Protein AF-A0A7J3QFG6-F1 (afdb_monomer_lite)

pLDDT: mean 90.31, std 6.66, range [58.88, 98.25]

Structure (mmCIF, N/CA/C/O backbone):
data_AF-A0A7J3QFG6-F1
#
_entry.id   AF-A0A7J3QFG6-F1
#
loop_
_atom_site.group_PDB
_atom_site.id
_atom_site.type_symbol
_atom_site.label_atom_id
_atom_site.label_alt_id
_atom_site.label_comp_id
_atom_site.label_asym_id
_atom_site.label_entity_id
_atom_site.label_seq_id
_atom_site.pdbx_PDB_ins_code
_atom_site.Cartn_x
_atom_site.Cartn_y
_atom_site.Cartn_z
_atom_site.occupancy
_atom_site.B_iso_or_equiv
_atom_site.auth_seq_id
_atom_site.auth_comp_id
_atom_site.auth_asym_id
_atom_site.auth_atom_id
_atom_site.pdbx_PDB_model_num
ATOM 1 N N . GLN A 1 1 ? -46.007 13.251 66.841 1.00 65.56 1 GLN A N 1
ATOM 2 C CA . GLN A 1 1 ? -45.877 11.974 66.099 1.00 65.56 1 GLN A CA 1
ATOM 3 C C . GLN A 1 1 ? -46.029 12.148 64.580 1.00 65.56 1 GLN A C 1
ATOM 5 O O . GLN A 1 1 ? -45.289 11.528 63.825 1.00 65.56 1 GLN A O 1
ATOM 10 N N . GLU A 1 2 ? -46.907 13.032 64.096 1.00 74.12 2 GLU A N 1
ATOM 11 C CA . GLU A 1 2 ? -47.113 13.236 62.649 1.00 74.12 2 GLU A CA 1
ATOM 12 C C . GLU A 1 2 ? -45.955 13.979 61.939 1.00 74.12 2 GLU A C 1
ATOM 14 O O . GLU A 1 2 ? -45.504 13.580 60.863 1.00 74.12 2 GLU A O 1
ATOM 19 N N . LEU A 1 3 ? -45.400 15.020 62.571 1.00 73.75 3 LEU A N 1
ATOM 20 C CA . LEU A 1 3 ? -44.244 15.786 62.070 1.00 73.75 3 LEU A CA 1
ATOM 21 C C . LEU A 1 3 ? -42.987 14.919 61.887 1.00 73.75 3 LEU A C 1
ATOM 23 O O . LEU A 1 3 ? -42.277 15.040 60.887 1.00 73.75 3 LEU A O 1
ATOM 27 N N . THR A 1 4 ? -42.742 13.998 62.819 1.00 79.88 4 THR A N 1
ATOM 28 C CA . THR A 1 4 ? -41.626 13.044 62.765 1.00 79.88 4 THR A CA 1
ATOM 29 C C . THR A 1 4 ? -41.777 12.048 61.617 1.00 79.88 4 THR A C 1
ATOM 31 O O . THR A 1 4 ? -40.796 11.739 60.941 1.00 79.88 4 THR A O 1
ATOM 34 N N . GLU A 1 5 ? -43.000 11.599 61.325 1.00 79.25 5 GLU A N 1
ATOM 35 C CA . GLU A 1 5 ? -43.274 10.721 60.183 1.00 79.25 5 GLU A CA 1
ATOM 36 C C . GLU A 1 5 ? -43.155 11.451 58.837 1.00 79.25 5 GLU A C 1
ATOM 38 O O . GLU A 1 5 ? -42.589 10.914 57.879 1.00 79.25 5 GLU A O 1
ATOM 43 N N . ARG A 1 6 ? -43.572 12.723 58.763 1.00 79.75 6 ARG A N 1
ATOM 44 C CA . ARG A 1 6 ? -43.341 13.575 57.580 1.00 79.75 6 ARG A CA 1
ATOM 45 C C . ARG A 1 6 ? 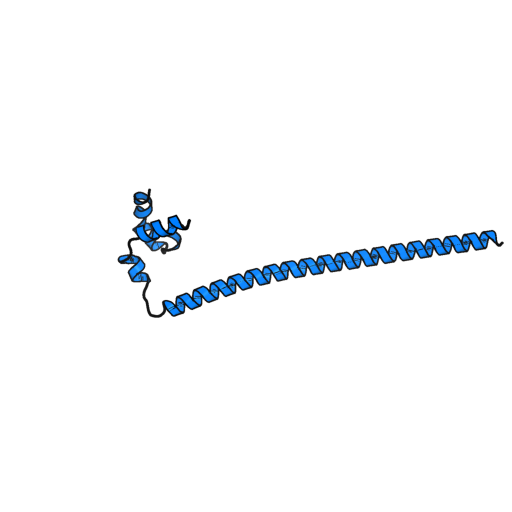-41.848 13.795 57.310 1.00 79.75 6 ARG A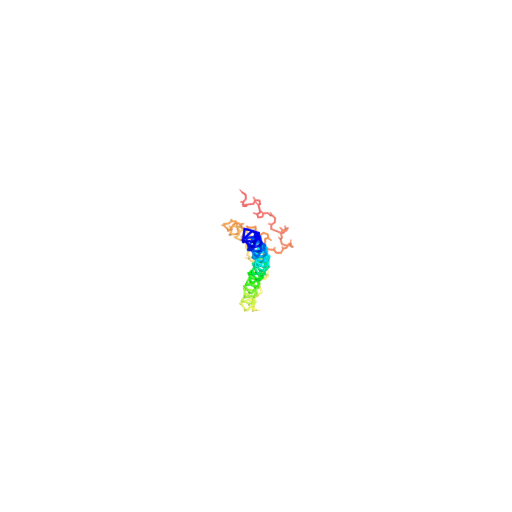 C 1
ATOM 47 O O . ARG A 1 6 ? -41.408 13.668 56.163 1.00 79.75 6 ARG A O 1
ATOM 54 N N . LEU A 1 7 ? -41.055 14.055 58.351 1.00 82.19 7 LEU A N 1
ATOM 55 C CA . LEU A 1 7 ? -39.594 14.186 58.261 1.00 82.19 7 LEU A CA 1
ATOM 56 C C . LEU A 1 7 ? -38.922 12.884 57.798 1.00 82.19 7 LEU A C 1
ATOM 58 O O . LEU A 1 7 ? -38.095 12.918 56.881 1.00 82.19 7 LEU A O 1
ATOM 62 N N . LYS A 1 8 ? -39.322 11.729 58.348 1.00 82.81 8 LYS A N 1
ATOM 63 C CA . LYS A 1 8 ? -38.842 10.406 57.905 1.00 82.81 8 LYS A CA 1
ATOM 64 C C . LYS A 1 8 ? -39.182 10.131 56.435 1.00 82.81 8 LYS A C 1
ATOM 66 O O . LYS A 1 8 ? -38.296 9.739 55.671 1.00 82.81 8 LYS A O 1
ATOM 71 N N . LYS A 1 9 ? -40.422 10.396 55.995 1.00 79.56 9 LYS A N 1
ATOM 72 C CA . LYS A 1 9 ? -40.839 10.263 54.581 1.00 79.56 9 LYS A CA 1
ATOM 73 C C . LYS A 1 9 ? -40.022 11.160 53.648 1.00 79.56 9 LYS A C 1
ATOM 75 O O . LYS A 1 9 ? -39.571 10.701 52.596 1.00 79.56 9 LYS A O 1
ATOM 80 N N . SER A 1 10 ? -39.799 12.419 54.027 1.00 81.25 10 SER A N 1
ATOM 81 C CA . SER A 1 10 ? -39.001 13.374 53.245 1.00 81.25 10 SER A CA 1
ATOM 82 C C . SER A 1 10 ? -37.544 12.920 53.096 1.00 81.25 10 SER A C 1
ATOM 84 O O . SER A 1 10 ? -37.000 12.902 51.986 1.00 81.25 10 SER A O 1
ATOM 86 N N . ARG A 1 11 ? -36.931 12.446 54.190 1.00 84.00 11 ARG A N 1
ATOM 87 C CA . ARG A 1 11 ? -35.568 11.895 54.197 1.00 84.00 11 ARG A CA 1
ATOM 88 C C . ARG A 1 11 ? -35.446 10.669 53.285 1.00 84.00 11 ARG A C 1
ATOM 90 O O . ARG A 1 11 ? -34.566 10.643 52.425 1.00 84.00 11 ARG A O 1
ATOM 97 N N . ARG A 1 12 ? -36.397 9.732 53.370 1.00 83.94 12 ARG A N 1
ATOM 98 C CA . ARG A 1 12 ? -36.464 8.535 52.511 1.00 83.94 12 ARG A CA 1
ATOM 99 C C . ARG A 1 12 ? -36.612 8.895 51.027 1.00 83.94 12 ARG A C 1
ATOM 101 O O . ARG A 1 12 ? -35.897 8.362 50.182 1.00 83.94 12 ARG A O 1
ATOM 108 N N . LYS A 1 13 ? -37.469 9.869 50.694 1.00 87.31 13 LYS A N 1
ATOM 109 C CA . LYS A 1 13 ? -37.630 10.386 49.319 1.00 87.31 13 LYS A CA 1
ATOM 110 C C . LYS A 1 13 ? -36.333 11.009 48.787 1.00 87.31 13 LYS A C 1
ATOM 112 O O . LYS A 1 13 ? -36.004 10.846 47.611 1.00 87.31 13 LYS A O 1
ATOM 117 N N . ARG A 1 14 ? -35.576 11.704 49.641 1.00 85.75 14 ARG A N 1
ATOM 118 C CA . ARG A 1 14 ? -34.279 12.309 49.293 1.00 85.75 14 ARG A CA 1
ATOM 119 C C . ARG A 1 14 ? -33.209 11.251 49.023 1.00 85.75 14 ARG A C 1
ATOM 121 O O . ARG A 1 14 ? -32.455 11.395 48.065 1.00 85.75 14 ARG A O 1
ATOM 128 N N . GLU A 1 15 ? -33.168 10.186 49.817 1.00 88.88 15 GLU A N 1
ATOM 129 C CA . GLU A 1 15 ? -32.261 9.049 49.612 1.00 88.88 15 GLU A CA 1
ATOM 130 C C . GLU A 1 15 ? -32.567 8.294 48.317 1.00 88.88 15 GLU A C 1
ATOM 132 O O . GLU A 1 15 ? -31.652 8.036 47.536 1.00 88.88 15 GLU A O 1
ATOM 137 N N . ILE A 1 16 ? -33.846 8.032 48.030 1.00 88.94 16 ILE A N 1
ATOM 138 C CA . ILE A 1 16 ? -34.279 7.416 46.766 1.00 88.94 16 ILE A CA 1
ATOM 139 C C . ILE A 1 16 ? -33.843 8.274 45.570 1.00 88.94 16 ILE A C 1
ATOM 141 O O . ILE A 1 16 ? -33.245 7.761 44.627 1.00 88.94 16 ILE A O 1
ATOM 145 N N . ARG A 1 17 ? -34.047 9.600 45.627 1.00 88.44 17 ARG A N 1
ATOM 146 C CA . ARG A 1 17 ? -33.579 10.531 44.581 1.00 88.44 17 ARG A CA 1
ATOM 147 C C . ARG A 1 17 ? -32.058 10.515 44.413 1.00 88.44 17 ARG A C 1
ATOM 149 O O . ARG A 1 17 ? -31.579 10.545 43.283 1.00 88.44 17 ARG A O 1
ATOM 156 N N . LYS A 1 18 ? -31.295 10.465 45.512 1.00 91.19 18 LYS A N 1
ATOM 157 C CA . LYS A 1 18 ? -29.826 10.362 45.466 1.00 91.19 18 LYS A CA 1
ATOM 158 C C . LYS A 1 18 ? -29.377 9.057 44.803 1.00 91.19 18 LYS A C 1
ATOM 160 O O . LYS A 1 18 ? -28.493 9.104 43.951 1.00 91.19 18 LYS A O 1
ATOM 165 N N . ARG A 1 19 ? -30.011 7.926 45.135 1.00 90.50 19 ARG A N 1
ATOM 166 C CA . ARG A 1 19 ? -29.729 6.615 44.521 1.00 90.50 19 ARG A CA 1
ATOM 167 C C . ARG A 1 19 ? -30.035 6.613 43.023 1.00 90.50 19 ARG A C 1
ATOM 169 O O . ARG A 1 19 ? -29.144 6.307 42.243 1.00 90.50 19 ARG A O 1
ATOM 176 N N . LEU A 1 20 ? -31.220 7.080 42.623 1.00 89.81 20 LEU A N 1
ATOM 177 C CA . LEU A 1 20 ? -31.603 7.240 41.212 1.00 89.81 20 LEU A CA 1
ATOM 178 C C . LEU A 1 20 ? -30.631 8.139 40.438 1.00 89.81 20 LEU A C 1
ATOM 180 O O . LEU A 1 20 ? -30.288 7.846 39.295 1.00 89.81 20 LEU A O 1
ATOM 184 N N . LYS A 1 21 ? -30.160 9.236 41.048 1.00 91.00 21 LYS A N 1
ATOM 185 C CA . LYS A 1 21 ? -29.160 10.118 40.429 1.00 91.00 21 LYS A CA 1
ATOM 186 C C . LYS A 1 21 ? -27.823 9.397 40.234 1.00 91.00 21 LYS A C 1
ATOM 188 O O . LYS A 1 21 ? -27.239 9.505 39.161 1.00 91.00 21 LYS A O 1
ATOM 193 N N . ALA A 1 22 ? -27.355 8.662 41.242 1.00 90.06 22 ALA A N 1
ATOM 194 C CA . ALA A 1 22 ? -26.117 7.889 41.154 1.00 90.06 22 ALA A CA 1
ATOM 195 C C . ALA A 1 22 ? -26.210 6.769 40.103 1.00 90.06 22 ALA A C 1
ATOM 197 O O . ALA A 1 22 ? -25.273 6.558 39.342 1.00 90.06 22 ALA A O 1
ATOM 198 N N . GLU A 1 23 ? -27.351 6.090 40.016 1.00 90.56 23 GLU A N 1
ATOM 199 C CA . GLU A 1 23 ? -27.606 5.044 39.025 1.00 90.56 23 GLU A CA 1
ATOM 200 C C . GLU A 1 23 ? -27.653 5.603 37.596 1.00 90.56 23 GLU A C 1
ATOM 202 O O . GLU A 1 23 ? -26.988 5.077 36.705 1.00 90.56 23 GLU A O 1
ATOM 207 N N . ARG A 1 24 ? -28.327 6.744 37.389 1.00 89.88 24 ARG A N 1
ATOM 208 C CA . ARG A 1 24 ? -28.307 7.468 36.106 1.00 89.88 24 ARG A CA 1
ATOM 209 C C . ARG A 1 24 ? -26.900 7.907 35.699 1.00 89.88 24 ARG A C 1
ATOM 211 O O . ARG A 1 24 ? -26.558 7.789 34.527 1.00 89.88 24 ARG A O 1
ATOM 218 N N . MET A 1 25 ? -26.087 8.388 36.645 1.00 90.69 25 MET A N 1
ATOM 219 C CA . MET A 1 25 ? -24.68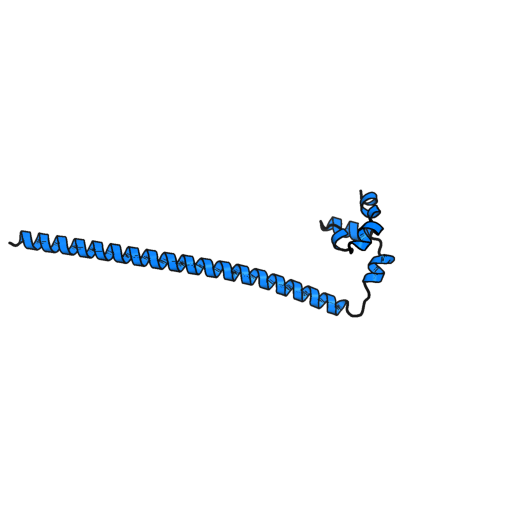7 8.750 36.384 1.00 90.69 25 MET A CA 1
ATOM 220 C C . MET A 1 25 ? -23.878 7.535 35.924 1.00 90.69 25 MET A C 1
ATOM 222 O O . MET A 1 25 ? -23.248 7.591 34.872 1.00 90.69 25 MET A O 1
ATOM 226 N N . LYS A 1 26 ? -23.975 6.408 36.642 1.00 91.75 26 LYS A N 1
ATOM 227 C CA . LYS A 1 26 ? -23.302 5.153 36.269 1.00 91.75 26 LYS A CA 1
ATOM 228 C C . LYS A 1 26 ? -23.719 4.665 34.882 1.00 91.75 26 LYS A C 1
ATOM 230 O O . LYS A 1 26 ? -22.870 4.271 34.086 1.00 91.75 26 LYS A O 1
ATOM 235 N N . LEU A 1 27 ? -25.015 4.724 34.570 1.00 91.69 27 LEU A N 1
ATOM 236 C CA . LEU A 1 27 ? -25.531 4.339 33.257 1.00 91.69 27 LEU A CA 1
ATOM 237 C C . LEU A 1 27 ? -25.016 5.276 32.152 1.00 91.69 27 LEU A C 1
ATOM 239 O O . LEU A 1 27 ? -24.625 4.815 31.080 1.00 91.69 27 LEU A O 1
ATOM 243 N N . GLY A 1 28 ? -24.959 6.584 32.423 1.00 92.31 28 GLY A N 1
ATOM 244 C CA . GLY A 1 28 ? -24.395 7.583 31.515 1.00 92.31 28 GLY A CA 1
ATOM 245 C C . GLY A 1 28 ? -22.906 7.364 31.236 1.00 92.31 28 GLY A C 1
ATOM 246 O O . GLY A 1 28 ? -22.484 7.422 30.080 1.00 92.31 28 GLY A O 1
ATOM 247 N N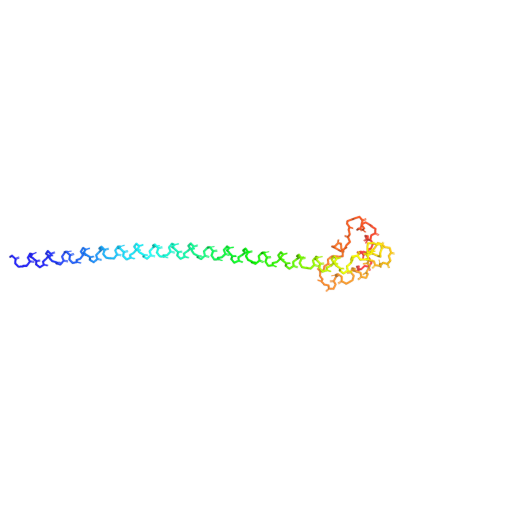 . GLU A 1 29 ? -22.123 7.048 32.268 1.00 92.19 29 GLU A N 1
ATOM 248 C CA . GLU A 1 29 ? -20.701 6.708 32.153 1.00 92.19 29 GLU A CA 1
ATOM 249 C C . GLU A 1 29 ? -20.479 5.412 31.367 1.00 92.19 29 GLU A C 1
ATOM 251 O O . GLU A 1 29 ? -19.628 5.368 30.477 1.00 92.19 29 GLU A O 1
ATOM 256 N N . ALA A 1 30 ? -21.267 4.368 31.638 1.00 92.56 30 ALA A N 1
ATOM 257 C CA . ALA A 1 30 ? -21.208 3.113 30.893 1.00 92.56 30 ALA A CA 1
ATOM 258 C C . ALA A 1 30 ? -21.546 3.325 29.408 1.00 92.56 30 ALA A C 1
ATOM 260 O O . ALA A 1 30 ? -20.811 2.875 28.526 1.00 92.56 30 ALA A O 1
ATOM 261 N N . ALA A 1 31 ? -22.608 4.083 29.121 1.00 93.88 31 ALA A N 1
ATOM 262 C CA . ALA A 1 31 ? -22.997 4.429 27.758 1.00 93.88 31 ALA A CA 1
ATOM 263 C C . ALA A 1 31 ? -21.926 5.275 27.050 1.00 93.88 31 ALA A C 1
ATOM 265 O O . ALA A 1 31 ? -21.676 5.084 25.859 1.00 93.88 31 ALA A O 1
ATOM 266 N N . ARG A 1 32 ? -21.259 6.187 27.771 1.00 93.88 32 ARG A N 1
ATOM 267 C CA . ARG A 1 32 ? -20.136 6.974 27.243 1.00 93.88 32 ARG A CA 1
ATOM 268 C C . ARG A 1 32 ? -18.958 6.078 26.864 1.00 93.88 32 ARG A C 1
ATOM 270 O O . ARG A 1 32 ? -18.524 6.135 25.717 1.00 93.88 32 ARG A O 1
ATOM 277 N N . LYS A 1 33 ? -18.510 5.204 27.770 1.00 94.06 33 LYS A N 1
ATOM 278 C CA . LYS A 1 33 ? -17.415 4.253 27.507 1.00 94.06 33 LYS A CA 1
ATOM 279 C C . LYS A 1 33 ? -17.726 3.340 26.321 1.00 94.06 33 LYS A C 1
ATOM 281 O O . LYS A 1 33 ? -16.860 3.085 25.486 1.00 94.06 33 LYS A O 1
ATOM 286 N N . TYR A 1 34 ? -18.971 2.873 26.213 1.00 94.25 34 TYR A N 1
ATOM 287 C CA . TYR A 1 34 ? -19.412 2.069 25.075 1.00 94.25 34 TYR A CA 1
ATOM 288 C C . TYR A 1 34 ? -19.325 2.845 23.754 1.00 94.25 34 TYR A C 1
ATOM 290 O O . TYR A 1 34 ? -18.780 2.330 22.777 1.00 94.25 34 TYR A O 1
ATOM 298 N N . ARG A 1 35 ? -19.810 4.096 23.722 1.00 94.31 35 ARG A N 1
ATOM 299 C CA . ARG A 1 35 ? -19.715 4.960 22.534 1.00 94.31 35 ARG A CA 1
ATOM 300 C C . ARG A 1 35 ? -18.267 5.226 22.133 1.00 94.31 35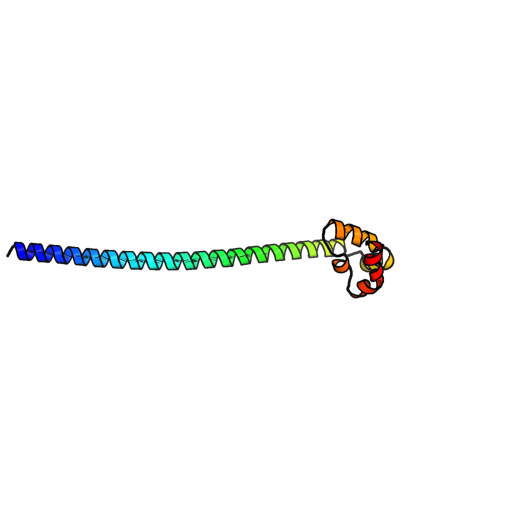 ARG A C 1
ATOM 302 O O . ARG A 1 35 ? -17.942 5.095 20.960 1.00 94.31 35 ARG A O 1
ATOM 309 N N . GLU A 1 36 ? -17.397 5.534 23.089 1.00 95.12 36 GLU A N 1
ATOM 310 C CA . GLU A 1 36 ? -15.968 5.757 22.835 1.00 95.12 36 GLU A CA 1
ATOM 311 C C . GLU A 1 36 ? -15.305 4.503 22.241 1.00 95.12 36 GLU A C 1
ATOM 313 O O . GLU A 1 36 ? -14.634 4.582 21.211 1.00 95.12 36 GLU A O 1
ATOM 318 N N . LYS A 1 37 ? -15.569 3.321 22.817 1.00 94.81 37 LYS A N 1
ATOM 319 C CA . LYS A 1 37 ? -15.066 2.042 22.290 1.00 94.81 37 LYS A CA 1
ATOM 320 C C . LYS A 1 37 ? -15.583 1.762 20.876 1.00 94.81 37 LYS A C 1
ATOM 322 O O . LYS A 1 37 ? -14.806 1.350 20.015 1.00 94.81 37 LYS A O 1
ATOM 327 N N . LYS A 1 38 ? -16.875 2.002 20.627 1.00 95.38 38 LYS A N 1
ATOM 328 C CA . LYS A 1 38 ? -17.497 1.839 19.306 1.00 95.38 38 LYS A CA 1
ATOM 329 C C . LYS A 1 38 ? -16.868 2.777 18.276 1.00 95.38 38 LYS A C 1
ATOM 331 O O . LYS A 1 38 ? -16.515 2.322 17.194 1.00 95.38 38 LYS A O 1
ATOM 336 N N . ASN A 1 39 ? -16.690 4.053 18.611 1.00 95.19 39 ASN A N 1
ATOM 337 C CA . ASN A 1 39 ? -16.103 5.040 17.705 1.00 95.19 39 ASN A CA 1
ATOM 338 C C . ASN A 1 39 ? -14.658 4.681 17.349 1.00 95.19 39 ASN A C 1
ATOM 340 O O . ASN A 1 39 ? -14.307 4.686 16.173 1.00 95.19 39 ASN A O 1
ATOM 344 N N . ARG A 1 40 ? -13.853 4.258 18.333 1.00 94.50 40 ARG A N 1
ATOM 345 C CA . ARG A 1 40 ? -12.481 3.788 18.093 1.00 94.50 40 ARG A CA 1
ATOM 346 C C . ARG A 1 40 ? -12.440 2.569 17.167 1.00 94.50 40 ARG A C 1
ATOM 348 O O . ARG A 1 40 ? -11.582 2.472 16.289 1.00 94.50 40 ARG A O 1
ATOM 355 N N . LEU A 1 41 ? -13.373 1.632 17.340 1.00 95.25 41 LEU A N 1
ATOM 356 C CA . LEU A 1 41 ? -13.489 0.477 16.451 1.00 95.25 41 LEU A CA 1
ATOM 357 C C . LEU A 1 41 ? -13.863 0.902 15.023 1.00 95.25 41 LEU A C 1
ATOM 359 O O . LEU A 1 41 ? -13.250 0.439 14.067 1.00 95.25 41 LEU A O 1
ATOM 363 N N . LEU A 1 42 ? -14.823 1.815 14.868 1.00 95.75 42 LEU A N 1
ATOM 364 C CA . LEU A 1 42 ? -15.229 2.320 13.555 1.00 95.75 42 LEU A CA 1
ATOM 365 C C . LEU A 1 42 ? -14.087 3.049 12.842 1.00 95.75 42 LEU A C 1
ATOM 367 O O . LEU A 1 42 ? -13.871 2.822 11.654 1.00 95.75 42 LEU A O 1
ATOM 371 N N . GLU A 1 43 ? -13.325 3.869 13.562 1.00 95.19 43 GLU A N 1
ATOM 372 C CA . GLU A 1 43 ? -12.172 4.582 13.013 1.00 95.19 43 GLU A CA 1
ATOM 373 C C . GLU A 1 43 ? -11.086 3.611 12.526 1.00 95.19 43 GLU A C 1
ATOM 375 O O . GLU A 1 43 ? -10.642 3.684 11.378 1.00 95.19 43 GLU A O 1
ATOM 380 N N . THR A 1 44 ? -10.707 2.641 13.362 1.00 95.19 44 THR A N 1
ATOM 381 C CA . THR A 1 44 ? -9.701 1.627 13.000 1.00 95.19 44 THR A CA 1
ATOM 382 C C . THR A 1 44 ? -10.153 0.754 11.826 1.00 95.19 44 THR A C 1
ATOM 384 O O . THR A 1 44 ? -9.366 0.493 10.908 1.00 95.19 44 THR A O 1
ATOM 387 N N . CYS A 1 45 ? -11.427 0.348 11.792 1.00 95.75 45 CYS A N 1
ATOM 388 C CA . CYS A 1 45 ? -12.022 -0.346 10.651 1.00 95.75 45 CYS A CA 1
ATOM 389 C C . CYS A 1 45 ? -12.004 0.523 9.387 1.00 95.75 45 CYS A C 1
ATOM 391 O O . CYS A 1 45 ? -11.590 0.041 8.333 1.00 95.75 45 CYS A O 1
ATOM 393 N N . GLY A 1 46 ? -12.373 1.803 9.482 1.00 96.25 46 GLY A N 1
ATOM 394 C CA . GLY A 1 46 ? -12.350 2.746 8.362 1.00 96.25 46 GLY A CA 1
ATOM 395 C C . GLY A 1 46 ? -10.950 2.914 7.767 1.00 96.25 46 GLY A C 1
ATOM 396 O O . GLY A 1 46 ? -10.765 2.774 6.557 1.00 96.25 46 GLY A O 1
ATOM 397 N N . GLN A 1 47 ? -9.936 3.104 8.615 1.00 96.38 47 GLN A N 1
ATOM 398 C CA . GLN A 1 47 ? -8.534 3.180 8.189 1.00 96.38 47 GLN A CA 1
ATOM 399 C C . GLN A 1 47 ? -8.048 1.870 7.551 1.00 96.38 47 GLN A C 1
ATOM 401 O O . GLN A 1 47 ? -7.283 1.885 6.583 1.00 96.38 47 GLN A O 1
ATOM 406 N N . ARG A 1 48 ? -8.478 0.711 8.069 1.00 96.50 48 ARG A N 1
ATOM 407 C CA . ARG A 1 48 ? -8.154 -0.594 7.473 1.00 96.50 48 ARG A CA 1
ATOM 408 C C . ARG A 1 48 ? -8.789 -0.745 6.093 1.00 96.50 48 ARG A C 1
ATOM 410 O O . ARG A 1 48 ? -8.096 -1.160 5.170 1.00 96.50 48 ARG A O 1
ATOM 417 N N . ILE A 1 49 ? -10.058 -0.371 5.938 1.00 97.31 49 ILE A N 1
ATOM 418 C CA . ILE A 1 49 ? -10.760 -0.406 4.651 1.00 97.31 49 ILE A CA 1
ATOM 419 C C . ILE A 1 49 ? -10.062 0.505 3.639 1.00 97.31 49 ILE A C 1
ATOM 421 O O . ILE A 1 49 ? -9.808 0.066 2.521 1.00 97.31 49 ILE A O 1
ATOM 425 N N . LYS A 1 50 ? -9.693 1.734 4.027 1.00 97.12 50 LYS A N 1
ATOM 426 C CA . LYS A 1 50 ? -8.962 2.662 3.149 1.00 97.12 50 LYS A CA 1
ATOM 427 C C . LYS A 1 50 ? -7.655 2.044 2.638 1.00 97.12 50 LYS A C 1
ATOM 429 O O . LYS A 1 50 ? -7.460 1.960 1.429 1.00 97.12 50 LYS A O 1
ATOM 434 N N . ARG A 1 51 ? -6.827 1.511 3.544 1.00 97.19 51 ARG A N 1
ATOM 435 C CA . ARG A 1 51 ? -5.564 0.838 3.186 1.00 97.19 51 ARG A CA 1
ATOM 436 C C . ARG A 1 51 ? -5.774 -0.374 2.279 1.00 97.19 51 ARG A C 1
ATOM 438 O O . ARG A 1 51 ? -4.976 -0.615 1.382 1.00 97.19 51 ARG A O 1
ATOM 445 N N . MET A 1 52 ? -6.825 -1.161 2.510 1.00 97.38 52 MET A N 1
ATOM 446 C CA . MET A 1 52 ? -7.122 -2.319 1.660 1.00 97.38 52 MET A CA 1
ATOM 447 C C . MET A 1 52 ? -7.578 -1.894 0.263 1.00 97.38 52 MET A C 1
ATOM 449 O O . MET A 1 52 ? -7.142 -2.495 -0.711 1.00 97.38 52 MET A O 1
ATOM 453 N N . LYS A 1 53 ? -8.381 -0.830 0.148 1.00 97.94 53 LYS A N 1
ATOM 454 C CA . LYS A 1 53 ? -8.779 -0.269 -1.152 1.00 97.94 53 LYS A CA 1
ATOM 455 C C . LYS A 1 53 ? -7.577 0.230 -1.957 1.00 97.94 53 LYS A C 1
ATOM 457 O O . LYS A 1 53 ? -7.514 -0.030 -3.152 1.00 97.94 53 LYS A O 1
ATOM 462 N N . GLU A 1 54 ? -6.624 0.900 -1.312 1.00 97.62 54 GLU A N 1
ATOM 463 C CA . GLU A 1 54 ? -5.370 1.327 -1.954 1.00 97.62 54 GLU A CA 1
ATOM 464 C C . GLU A 1 54 ? -4.568 0.118 -2.458 1.00 97.62 54 GLU A C 1
ATOM 466 O O . GLU A 1 54 ? -4.198 0.075 -3.626 1.00 97.62 54 GLU A O 1
ATOM 471 N N . LYS A 1 55 ? -4.414 -0.929 -1.635 1.00 97.69 55 LYS A N 1
ATOM 472 C CA . LYS A 1 55 ? -3.727 -2.168 -2.045 1.00 97.69 55 LYS A CA 1
ATOM 473 C C . LYS A 1 55 ? -4.402 -2.884 -3.214 1.00 97.69 55 LYS A C 1
ATOM 475 O O . LYS A 1 55 ? -3.705 -3.418 -4.072 1.00 97.69 55 LYS A O 1
ATOM 480 N N . ILE A 1 56 ? -5.735 -2.925 -3.232 1.00 98.25 56 ILE A N 1
ATOM 481 C CA . ILE A 1 56 ? -6.501 -3.513 -4.338 1.00 98.25 56 ILE A CA 1
ATOM 482 C C . ILE A 1 56 ? -6.226 -2.730 -5.620 1.00 98.25 56 ILE A C 1
ATOM 484 O O . ILE A 1 56 ? -5.845 -3.331 -6.619 1.00 98.25 56 ILE A O 1
ATOM 488 N N . ARG A 1 57 ? -6.311 -1.397 -5.564 1.00 98.12 57 ARG A N 1
ATOM 489 C CA . ARG A 1 57 ? -6.024 -0.534 -6.714 1.00 98.12 57 ARG A CA 1
ATOM 490 C C . ARG A 1 57 ? -4.602 -0.735 -7.241 1.00 98.12 57 ARG A C 1
ATOM 492 O O . ARG A 1 57 ? -4.408 -0.879 -8.445 1.00 98.12 57 ARG A O 1
ATOM 499 N N . ASP A 1 58 ? -3.611 -0.793 -6.356 1.00 97.62 58 ASP A N 1
ATOM 500 C CA . ASP A 1 58 ? -2.221 -1.040 -6.749 1.00 97.62 58 ASP A CA 1
ATOM 501 C C . ASP A 1 58 ? -2.053 -2.411 -7.420 1.00 97.62 58 ASP A C 1
ATOM 503 O O . ASP A 1 58 ? -1.313 -2.547 -8.397 1.00 97.62 58 ASP A O 1
ATOM 507 N N . ALA A 1 59 ? -2.734 -3.438 -6.907 1.00 98.06 59 ALA A N 1
ATOM 508 C CA . ALA A 1 59 ? -2.710 -4.779 -7.481 1.00 98.06 59 ALA A CA 1
ATOM 509 C C . ALA A 1 59 ? -3.389 -4.827 -8.859 1.00 98.06 59 ALA A C 1
ATOM 511 O O . ALA A 1 59 ? -2.855 -5.451 -9.775 1.00 98.06 59 ALA A O 1
ATOM 512 N N . GLU A 1 60 ? -4.515 -4.134 -9.034 1.00 98.25 60 GLU A N 1
ATOM 513 C CA . GLU A 1 60 ? -5.218 -4.012 -10.316 1.00 98.25 60 GLU A CA 1
ATOM 514 C C . GLU A 1 60 ? -4.338 -3.340 -11.373 1.00 98.25 60 GLU A C 1
ATOM 516 O O . GLU A 1 60 ? -4.192 -3.866 -12.477 1.00 98.25 60 GLU A O 1
ATOM 521 N N . ILE A 1 61 ? -3.687 -2.225 -11.026 1.00 98.19 61 ILE A N 1
ATOM 522 C CA . ILE A 1 61 ? -2.771 -1.519 -11.931 1.00 98.19 61 ILE A CA 1
ATOM 523 C C . ILE A 1 61 ? -1.616 -2.438 -12.345 1.00 98.19 61 ILE A C 1
ATOM 525 O O . ILE A 1 61 ? -1.307 -2.541 -13.534 1.00 98.19 61 ILE A O 1
ATOM 529 N N . LYS A 1 62 ? -1.009 -3.155 -11.391 1.00 96.50 62 LYS A N 1
ATOM 530 C CA . LYS A 1 62 ? 0.073 -4.113 -11.675 1.00 96.50 62 LYS A CA 1
ATOM 531 C C . LYS A 1 62 ? -0.391 -5.259 -12.570 1.00 96.50 62 LYS A C 1
ATOM 533 O O . LYS A 1 62 ? 0.338 -5.643 -13.481 1.00 96.50 62 LYS A O 1
ATOM 538 N N . LEU A 1 63 ? -1.595 -5.785 -12.345 1.00 97.94 63 LEU A N 1
ATOM 539 C CA . LEU A 1 63 ? -2.167 -6.853 -13.162 1.00 97.94 63 LEU A CA 1
ATOM 540 C C . LEU A 1 63 ? -2.423 -6.385 -14.598 1.00 97.94 63 LEU A C 1
ATOM 542 O O . LEU A 1 63 ? -2.084 -7.092 -15.547 1.00 97.94 63 LEU A O 1
ATOM 546 N N . ILE A 1 64 ? -3.004 -5.195 -14.766 1.00 97.56 64 ILE A N 1
ATOM 547 C CA . ILE A 1 64 ? -3.249 -4.601 -16.084 1.00 97.56 64 ILE A CA 1
ATOM 548 C C . ILE A 1 64 ? -1.924 -4.373 -16.810 1.00 97.56 64 ILE A C 1
ATOM 550 O O . ILE A 1 64 ? -1.813 -4.735 -17.981 1.00 97.56 64 ILE A O 1
ATOM 554 N N . LEU A 1 65 ? -0.921 -3.821 -16.120 1.00 95.81 65 LEU A N 1
ATOM 555 C CA . LEU A 1 65 ? 0.412 -3.615 -16.677 1.00 95.81 65 LEU A CA 1
ATOM 556 C C . LEU A 1 65 ? 1.007 -4.943 -17.153 1.00 95.81 65 LEU A C 1
ATOM 558 O O . LEU A 1 65 ? 1.319 -5.066 -18.331 1.00 95.81 65 LEU A O 1
ATOM 562 N N . ALA A 1 66 ? 1.058 -5.958 -16.285 1.00 95.06 66 ALA A N 1
ATOM 563 C CA . ALA A 1 66 ? 1.614 -7.270 -16.615 1.00 95.06 66 ALA A CA 1
ATOM 564 C C . ALA A 1 66 ? 0.912 -7.935 -17.810 1.00 95.06 66 ALA A C 1
ATOM 566 O O . ALA A 1 66 ? 1.569 -8.542 -18.651 1.00 95.06 66 ALA A O 1
ATOM 567 N N . ARG A 1 67 ? -0.417 -7.797 -17.918 1.00 96.31 67 ARG A N 1
ATOM 568 C CA . ARG A 1 67 ? -1.183 -8.310 -19.063 1.00 96.31 67 ARG A CA 1
ATOM 569 C C . ARG A 1 67 ? -0.857 -7.565 -20.354 1.00 96.31 67 ARG A C 1
ATOM 571 O O . ARG A 1 67 ? -0.656 -8.205 -21.379 1.00 96.31 67 ARG A O 1
ATOM 578 N N . LYS A 1 68 ? -0.795 -6.231 -20.310 1.00 95.88 68 LYS A N 1
ATOM 579 C CA . LYS A 1 68 ? -0.508 -5.401 -21.491 1.00 95.88 68 LYS A CA 1
ATOM 580 C C . LYS A 1 68 ? 0.934 -5.530 -21.967 1.00 95.88 68 LYS A C 1
ATOM 582 O O . LYS A 1 68 ? 1.184 -5.412 -23.158 1.00 95.88 68 LYS A O 1
ATOM 587 N N . THR A 1 69 ? 1.873 -5.767 -21.056 1.00 93.81 69 THR A N 1
ATOM 588 C CA . THR A 1 69 ? 3.305 -5.858 -21.368 1.00 93.81 69 THR A CA 1
ATOM 589 C C . THR A 1 69 ? 3.807 -7.296 -21.465 1.00 93.81 69 THR A C 1
ATOM 591 O O . THR A 1 69 ? 5.016 -7.496 -21.496 1.00 93.81 69 THR A O 1
ATOM 594 N N . ARG A 1 70 ? 2.915 -8.298 -21.492 1.00 93.06 70 ARG A N 1
ATOM 595 C CA . ARG A 1 70 ? 3.293 -9.721 -21.483 1.00 93.06 70 ARG A CA 1
ATOM 596 C C . ARG A 1 70 ? 4.229 -10.080 -22.637 1.00 93.06 70 ARG A C 1
ATOM 598 O O . ARG A 1 70 ? 5.209 -10.784 -22.431 1.00 93.06 70 ARG A O 1
ATOM 605 N N . ASP A 1 71 ? 3.934 -9.547 -23.816 1.00 95.06 71 ASP A N 1
ATOM 606 C CA . ASP A 1 71 ? 4.602 -9.924 -25.061 1.00 95.06 71 ASP A CA 1
ATOM 607 C C . ASP A 1 71 ? 5.670 -8.884 -25.486 1.00 95.06 71 ASP A C 1
ATOM 609 O O . ASP A 1 71 ? 6.234 -8.974 -26.573 1.00 95.06 71 ASP A O 1
ATOM 613 N N . TYR A 1 72 ? 5.981 -7.894 -24.630 1.00 91.81 72 TYR A N 1
ATOM 614 C CA . TYR A 1 72 ? 6.876 -6.771 -24.949 1.00 91.81 72 TYR A CA 1
ATOM 615 C C . TYR A 1 72 ? 8.088 -6.689 -24.011 1.00 91.81 72 TYR A C 1
ATOM 617 O O . TYR A 1 72 ? 7.950 -6.532 -22.798 1.00 91.81 72 TYR A O 1
ATOM 625 N N . ASN A 1 73 ? 9.301 -6.662 -24.576 1.00 88.12 73 ASN A N 1
ATOM 626 C CA . ASN A 1 73 ? 10.529 -6.411 -23.815 1.00 88.12 73 ASN A CA 1
ATOM 627 C C . ASN A 1 73 ? 10.854 -4.906 -23.728 1.00 88.12 73 ASN A C 1
ATOM 629 O O . ASN A 1 73 ? 11.756 -4.396 -24.396 1.00 88.12 73 ASN A O 1
ATOM 633 N N . LEU A 1 74 ? 10.131 -4.194 -22.861 1.00 88.38 74 LEU A N 1
ATOM 634 C CA . LEU A 1 74 ? 10.293 -2.746 -22.661 1.00 88.38 74 LEU A CA 1
ATOM 635 C C . LEU A 1 74 ? 11.673 -2.345 -22.108 1.00 88.38 74 LEU A C 1
ATOM 637 O O . LEU A 1 74 ? 12.088 -1.194 -22.245 1.00 88.38 74 LEU A O 1
ATOM 641 N N . GLY A 1 75 ? 12.406 -3.281 -21.495 1.00 89.25 75 GLY A N 1
ATOM 642 C CA . GLY A 1 75 ? 13.710 -3.009 -20.894 1.00 89.25 75 GLY A CA 1
ATOM 643 C C . GLY A 1 75 ? 14.784 -2.645 -21.919 1.00 89.25 75 GLY A C 1
ATOM 644 O O . GLY A 1 75 ? 15.641 -1.811 -21.632 1.00 89.25 75 GLY A O 1
ATOM 645 N N . THR A 1 76 ? 14.737 -3.239 -23.111 1.00 89.62 76 THR A N 1
ATOM 646 C CA . THR A 1 76 ? 15.696 -2.951 -24.185 1.00 89.62 76 THR A CA 1
ATOM 647 C C . THR A 1 76 ? 15.464 -1.557 -24.762 1.00 89.62 76 THR A C 1
ATOM 649 O O . THR A 1 76 ? 16.399 -0.757 -24.835 1.00 89.62 76 THR A O 1
ATOM 652 N N . SER A 1 77 ? 14.209 -1.232 -25.088 1.00 87.88 77 SER A N 1
ATOM 653 C CA . SER A 1 77 ? 13.822 0.097 -25.571 1.00 87.88 77 SER A CA 1
ATOM 654 C C . SER A 1 77 ? 14.216 1.191 -24.577 1.00 87.88 77 SER A C 1
ATOM 656 O O . SER A 1 77 ? 14.870 2.157 -24.962 1.00 87.88 77 SER A O 1
ATOM 658 N N . LEU A 1 78 ? 13.929 0.988 -23.286 1.00 89.25 78 LEU A N 1
ATOM 659 C CA . LEU A 1 78 ? 14.244 1.945 -22.22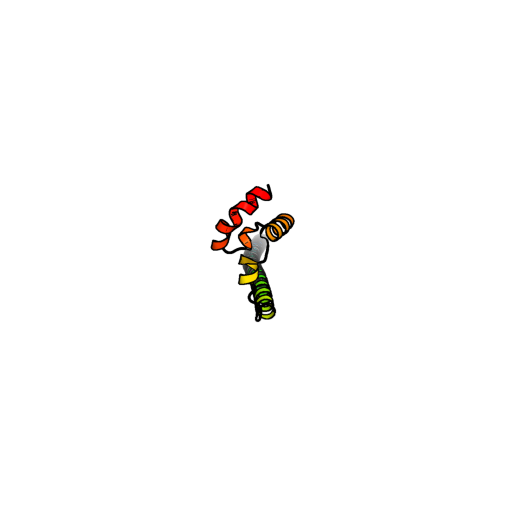1 1.00 89.25 78 LEU A CA 1
ATOM 660 C C . LEU A 1 78 ? 15.750 2.218 -22.058 1.00 89.25 78 LEU A C 1
ATOM 662 O O . LEU A 1 78 ? 16.139 3.328 -21.711 1.00 89.25 78 LEU A O 1
ATOM 666 N N . LYS A 1 79 ? 16.610 1.215 -22.274 1.00 87.62 79 LYS A N 1
ATOM 667 C CA . LYS A 1 79 ? 18.064 1.326 -22.047 1.00 87.62 79 LYS A CA 1
ATOM 668 C C . LYS A 1 79 ? 18.831 1.957 -23.206 1.00 87.62 79 LYS A C 1
ATOM 670 O O . LYS A 1 79 ? 19.892 2.548 -22.962 1.00 87.62 79 LYS A O 1
ATOM 675 N N . SER A 1 80 ? 18.348 1.749 -24.431 1.00 87.12 80 SER A N 1
ATOM 676 C CA . SER A 1 80 ? 19.143 1.974 -25.644 1.00 87.12 80 SER A CA 1
ATOM 677 C C . SER A 1 80 ? 18.450 2.809 -26.715 1.00 87.12 80 SER A C 1
ATOM 679 O O . SER A 1 80 ? 19.150 3.440 -27.494 1.00 87.12 80 SER A O 1
ATOM 681 N N . TYR A 1 81 ? 17.117 2.814 -26.772 1.00 89.81 81 TYR A N 1
ATOM 682 C CA . TYR A 1 81 ? 16.378 3.412 -27.891 1.00 89.81 81 TYR A CA 1
ATOM 683 C C . TYR A 1 81 ? 15.610 4.682 -27.515 1.00 89.81 81 TYR A C 1
ATOM 685 O O . TYR A 1 81 ? 15.234 5.447 -28.396 1.00 89.81 81 TYR A O 1
ATOM 693 N N . ILE A 1 82 ? 15.362 4.908 -26.224 1.00 89.75 82 ILE A N 1
ATOM 694 C CA . ILE A 1 82 ? 14.664 6.094 -25.723 1.00 89.75 82 ILE A CA 1
ATOM 695 C C . ILE A 1 82 ? 15.691 7.068 -25.147 1.00 89.75 82 ILE A C 1
ATOM 697 O O . ILE A 1 82 ? 16.465 6.697 -24.263 1.00 89.75 82 ILE A O 1
ATOM 701 N N . ASP A 1 83 ? 15.661 8.316 -25.616 1.00 91.06 83 ASP A N 1
ATOM 702 C CA . ASP A 1 83 ? 16.464 9.396 -25.045 1.00 91.06 83 ASP A CA 1
ATOM 703 C C . ASP A 1 83 ? 15.957 9.731 -23.623 1.00 91.06 83 ASP A C 1
ATOM 705 O O . ASP A 1 83 ? 14.781 10.083 -23.448 1.00 91.06 83 ASP A O 1
ATOM 709 N N . PRO A 1 84 ? 16.811 9.629 -22.588 1.00 91.62 84 PRO A N 1
ATOM 710 C CA . PRO A 1 84 ? 16.423 9.895 -21.206 1.00 91.62 84 PRO A CA 1
ATOM 711 C C . PRO A 1 84 ? 15.979 11.345 -20.947 1.00 91.62 84 PRO A C 1
ATOM 713 O O . PRO A 1 84 ? 15.192 11.566 -20.022 1.00 91.62 84 PRO A O 1
ATOM 716 N N . ARG A 1 85 ? 16.375 12.326 -21.776 1.00 90.69 85 ARG A N 1
ATOM 717 C CA . ARG A 1 85 ? 15.906 13.722 -21.679 1.00 90.69 85 ARG A CA 1
ATOM 718 C C . ARG A 1 85 ? 14.403 13.839 -21.907 1.00 90.69 85 ARG A C 1
ATOM 720 O O . ARG A 1 85 ? 13.744 14.659 -21.270 1.00 90.69 85 ARG A O 1
ATOM 727 N N . VAL A 1 86 ? 13.844 13.004 -22.785 1.00 90.94 86 VAL A N 1
ATOM 728 C CA . VAL A 1 86 ? 12.402 12.988 -23.074 1.00 90.94 86 VAL A CA 1
ATOM 729 C C . VAL A 1 86 ? 11.628 12.600 -21.817 1.00 90.94 86 VAL A C 1
ATOM 731 O O . VAL A 1 86 ? 10.694 13.297 -21.416 1.00 90.94 86 VAL A O 1
ATOM 734 N N . TYR A 1 87 ? 12.064 11.530 -21.148 1.00 89.75 87 TYR A N 1
ATOM 735 C CA . TYR A 1 87 ? 11.474 11.095 -19.884 1.00 89.75 87 TYR A CA 1
ATOM 736 C C . TYR A 1 87 ? 11.692 12.110 -18.770 1.00 89.75 87 TYR A C 1
ATOM 738 O O . TYR A 1 87 ? 10.782 12.338 -17.980 1.00 89.75 87 TYR A O 1
ATOM 746 N N . ALA A 1 88 ? 12.862 12.740 -18.711 1.00 91.31 88 ALA A N 1
ATOM 747 C CA . ALA A 1 88 ? 13.164 13.719 -17.681 1.00 91.31 88 ALA A CA 1
ATOM 748 C C . ALA A 1 88 ? 12.375 15.027 -17.840 1.00 91.31 88 ALA A C 1
ATOM 750 O O . ALA A 1 88 ? 11.841 15.534 -16.854 1.00 91.31 88 ALA A O 1
ATOM 751 N N . SER A 1 89 ? 12.186 15.520 -19.067 1.00 91.75 89 SER A N 1
ATOM 752 C CA . SER A 1 89 ? 11.289 16.648 -19.352 1.00 91.75 89 SER A CA 1
ATOM 753 C C . SER A 1 89 ? 9.840 16.321 -18.979 1.00 91.75 89 SER A C 1
ATOM 755 O O . SER A 1 89 ? 9.160 17.118 -18.328 1.00 91.75 89 SER A O 1
ATOM 757 N N . TRP A 1 90 ? 9.368 15.127 -19.344 1.00 92.19 90 TRP A N 1
ATOM 758 C CA . TRP A 1 90 ? 8.023 14.669 -19.003 1.00 92.19 90 TRP A CA 1
ATOM 759 C C . TRP A 1 90 ? 7.828 14.493 -17.487 1.00 92.19 90 TRP A C 1
ATOM 761 O O . TRP A 1 90 ? 6.842 14.986 -16.940 1.00 92.19 90 TRP A O 1
ATOM 771 N N . ALA A 1 91 ? 8.783 13.870 -16.792 1.00 91.56 91 ALA A N 1
ATOM 772 C CA . ALA A 1 91 ? 8.749 13.679 -15.344 1.00 91.56 91 ALA A CA 1
ATOM 773 C C . ALA A 1 91 ? 8.750 15.025 -14.605 1.00 91.56 91 ALA A C 1
ATOM 775 O O . ALA A 1 91 ? 7.918 15.233 -13.721 1.00 91.56 91 ALA A O 1
ATOM 776 N N . ARG A 1 92 ? 9.589 15.978 -15.038 1.00 90.06 92 ARG A N 1
ATOM 777 C CA . ARG A 1 92 ? 9.650 17.331 -14.466 1.00 90.06 92 ARG A CA 1
ATOM 778 C C . ARG A 1 92 ? 8.314 18.067 -14.582 1.00 90.06 92 ARG A C 1
ATOM 780 O O . ARG A 1 92 ? 7.882 18.674 -13.607 1.00 90.06 92 ARG A O 1
ATOM 787 N N . LYS A 1 93 ? 7.622 17.967 -15.726 1.00 91.38 93 LYS A N 1
ATOM 788 C CA . LYS A 1 93 ? 6.276 18.553 -15.912 1.00 91.38 93 LYS A CA 1
ATOM 789 C C . LYS A 1 93 ? 5.241 18.001 -14.929 1.00 91.38 93 LYS A C 1
ATOM 791 O O . LYS A 1 93 ? 4.302 18.706 -14.579 1.00 91.38 93 LYS A O 1
ATOM 796 N N . LEU A 1 94 ? 5.409 16.756 -14.489 1.00 91.81 94 LEU A N 1
ATOM 797 C CA . LEU A 1 94 ? 4.525 16.090 -13.532 1.00 91.81 94 LEU A CA 1
ATOM 798 C C . LEU A 1 94 ? 5.008 16.206 -12.075 1.00 91.81 94 LEU A C 1
ATOM 800 O O . LEU A 1 94 ? 4.363 15.660 -11.184 1.00 91.81 94 LEU A O 1
ATOM 804 N N . GLY A 1 95 ? 6.128 16.892 -11.819 1.00 91.94 95 GLY A N 1
ATOM 805 C CA . GLY A 1 95 ? 6.719 17.009 -10.482 1.00 91.94 95 GLY A CA 1
ATOM 806 C C . GLY A 1 95 ? 7.418 15.737 -9.985 1.00 91.94 95 GLY A C 1
ATOM 807 O O . GLY A 1 95 ? 7.613 15.581 -8.781 1.00 91.94 95 GLY A O 1
ATOM 808 N N . TYR A 1 96 ? 7.790 14.825 -10.886 1.00 89.88 96 TYR A N 1
ATOM 809 C CA . TYR A 1 96 ? 8.531 13.604 -10.567 1.00 89.88 96 TYR A CA 1
ATOM 810 C C . TYR A 1 96 ? 10.006 13.717 -10.953 1.00 89.88 96 TYR A C 1
ATOM 812 O O . TYR A 1 96 ? 10.379 14.396 -11.909 1.00 89.88 96 TYR A O 1
ATOM 820 N N . ASP A 1 97 ? 10.840 12.976 -10.227 1.00 89.56 97 ASP A N 1
ATOM 821 C CA . ASP A 1 97 ? 12.239 12.761 -10.590 1.00 89.56 97 ASP A CA 1
ATOM 822 C C . ASP A 1 97 ? 12.328 11.642 -11.639 1.00 89.56 97 ASP A C 1
ATOM 824 O O . ASP A 1 97 ? 11.748 10.563 -11.470 1.00 89.56 97 ASP A O 1
ATOM 828 N N . TRP A 1 98 ? 13.083 11.877 -12.711 1.00 88.75 98 TRP A N 1
ATOM 829 C CA . TRP A 1 98 ? 13.322 10.890 -13.761 1.00 88.75 98 TRP A CA 1
ATOM 830 C C . TRP A 1 98 ? 13.986 9.617 -13.217 1.00 88.75 98 TRP A C 1
ATOM 832 O O . TRP A 1 98 ? 13.731 8.522 -13.723 1.00 88.75 98 TRP A O 1
ATOM 842 N N . LYS A 1 99 ? 14.750 9.717 -12.120 1.00 90.19 99 LYS A N 1
ATOM 843 C CA . LYS A 1 99 ? 15.393 8.580 -11.438 1.00 90.19 99 LYS A CA 1
ATOM 844 C C . LYS A 1 99 ? 14.391 7.555 -10.902 1.00 90.19 99 LYS A C 1
ATOM 846 O O . LYS A 1 99 ? 14.769 6.408 -10.679 1.00 90.19 99 LYS A O 1
ATOM 851 N N . GLN A 1 100 ? 13.118 7.924 -10.742 1.00 89.81 100 GLN A N 1
ATOM 852 C CA . GLN A 1 100 ? 12.055 6.996 -10.338 1.00 89.81 100 GLN A CA 1
ATOM 853 C C . GLN A 1 100 ? 11.638 6.036 -11.463 1.00 89.81 100 GLN A C 1
ATOM 855 O O . GLN A 1 100 ? 11.109 4.962 -11.182 1.00 89.81 100 GLN A O 1
ATOM 860 N N . PHE A 1 101 ? 11.895 6.388 -12.727 1.00 88.31 101 PHE A N 1
ATOM 861 C CA . PHE A 1 101 ? 11.505 5.591 -13.897 1.00 88.31 101 PHE A CA 1
ATOM 862 C C . PHE A 1 101 ? 12.620 4.665 -14.391 1.00 88.31 101 PHE A C 1
ATOM 864 O O . PHE A 1 101 ? 12.349 3.654 -15.039 1.00 88.31 101 PHE A O 1
ATOM 871 N N . TYR A 1 102 ? 13.873 4.982 -14.062 1.00 90.69 102 TYR A N 1
ATOM 872 C CA . TYR A 1 102 ? 15.036 4.193 -14.456 1.00 90.69 102 TYR A CA 1
ATOM 873 C C . TYR A 1 102 ? 15.590 3.381 -13.273 1.00 90.69 102 TYR A C 1
ATOM 875 O O . TYR A 1 102 ? 15.682 3.894 -12.159 1.00 90.69 102 TYR A O 1
ATOM 883 N N . PRO A 1 103 ? 16.021 2.123 -13.486 1.00 90.06 103 PRO A N 1
ATOM 884 C CA . PRO A 1 103 ? 16.787 1.372 -12.495 1.00 90.06 103 PRO A CA 1
ATOM 885 C C . PRO A 1 103 ? 18.067 2.098 -12.061 1.00 90.06 103 PRO A C 1
ATOM 887 O O . PRO A 1 103 ? 18.715 2.757 -12.874 1.00 90.06 103 PRO A O 1
ATOM 890 N N . LYS A 1 104 ? 18.503 1.873 -10.812 1.00 90.50 104 LYS A N 1
ATOM 891 C CA . LYS A 1 104 ? 19.721 2.485 -10.236 1.00 90.50 104 LYS A CA 1
ATOM 892 C C . LYS A 1 104 ? 20.979 2.303 -11.091 1.00 90.50 104 LYS A C 1
ATOM 894 O O . LYS A 1 104 ? 21.835 3.179 -11.124 1.00 90.50 104 LYS A O 1
ATOM 899 N N . SER A 1 105 ? 21.084 1.188 -11.812 1.00 89.94 105 SER A N 1
ATOM 900 C CA . SER A 1 105 ? 22.207 0.917 -12.714 1.00 89.94 105 SER A CA 1
ATOM 901 C C . SER A 1 105 ? 22.299 1.894 -13.893 1.00 89.94 105 SER A C 1
ATOM 903 O O . SER A 1 105 ? 23.392 2.122 -14.401 1.00 89.94 105 SER A O 1
ATOM 905 N N . LEU A 1 106 ? 21.180 2.490 -14.318 1.00 90.00 106 LEU A N 1
ATOM 906 C CA . LEU A 1 106 ? 21.132 3.449 -15.424 1.00 90.00 106 LEU A CA 1
ATOM 907 C C . LEU A 1 106 ? 21.301 4.899 -14.975 1.00 90.00 106 LEU A C 1
ATOM 909 O O . LEU A 1 106 ? 21.614 5.744 -15.806 1.00 90.00 106 LEU A O 1
ATOM 913 N N . HIS A 1 107 ? 21.169 5.197 -13.679 1.00 91.12 107 HIS A N 1
ATOM 914 C CA . HIS A 1 107 ? 21.331 6.564 -13.170 1.00 91.12 107 HIS A CA 1
ATOM 915 C C . HIS A 1 107 ? 22.718 7.126 -13.488 1.00 91.12 107 HIS A C 1
ATOM 917 O O . HIS A 1 107 ? 22.823 8.257 -13.941 1.00 91.12 107 HIS A O 1
ATOM 923 N N . LYS A 1 108 ? 23.775 6.313 -13.339 1.00 89.38 108 LYS A N 1
ATOM 924 C CA . LYS A 1 108 ? 25.148 6.716 -13.687 1.00 89.38 108 LYS A CA 1
ATOM 925 C C . LYS A 1 108 ? 25.340 6.917 -15.195 1.00 89.38 108 LYS A C 1
ATOM 927 O O . LYS A 1 108 ? 26.089 7.792 -15.597 1.00 89.38 108 LYS A O 1
ATOM 932 N N . LYS A 1 109 ? 24.668 6.115 -16.030 1.00 89.69 109 LYS A N 1
ATOM 933 C CA . LYS A 1 109 ? 24.738 6.232 -17.500 1.00 89.69 109 LYS A CA 1
ATOM 934 C C . LYS A 1 109 ? 24.100 7.534 -17.996 1.00 89.69 109 LYS A C 1
ATOM 936 O O . LYS A 1 109 ? 24.529 8.069 -19.012 1.00 89.69 109 LYS A O 1
ATOM 941 N N . PHE A 1 110 ? 23.077 8.010 -17.294 1.00 90.94 110 PHE A N 1
ATOM 942 C CA . PHE A 1 110 ? 22.272 9.173 -17.664 1.00 90.94 110 PHE A CA 1
ATOM 943 C C . PHE A 1 110 ? 22.487 10.365 -16.719 1.00 90.94 110 PHE A C 1
ATOM 945 O O . PHE A 1 110 ? 21.629 11.232 -16.627 1.00 90.94 110 PHE A O 1
ATOM 952 N N . SER A 1 111 ? 23.614 10.426 -16.003 1.00 87.50 111 SER A N 1
ATOM 953 C CA . SER A 1 111 ? 23.885 11.509 -15.044 1.00 87.50 111 SER A CA 1
ATOM 954 C C . SER A 1 111 ? 23.951 12.889 -15.702 1.00 87.50 111 SER A C 1
ATOM 956 O O . SER A 1 111 ? 23.534 13.870 -15.101 1.00 87.50 111 SER A O 1
ATOM 958 N N . TRP A 1 112 ? 24.400 12.939 -16.957 1.00 89.06 112 TRP A N 1
ATOM 959 C CA . TRP A 1 112 ? 24.481 14.150 -17.779 1.00 89.06 112 TRP A CA 1
ATOM 960 C C . TRP A 1 112 ? 23.108 14.763 -18.110 1.00 89.06 112 TRP A C 1
ATOM 962 O O . TRP A 1 112 ? 23.027 15.923 -18.494 1.00 89.06 112 TRP A O 1
ATOM 972 N N . VAL A 1 113 ? 22.008 14.021 -17.933 1.00 89.44 113 VAL A N 1
ATOM 973 C CA . VAL A 1 113 ? 20.648 14.515 -18.215 1.00 89.44 113 VAL A CA 1
ATOM 974 C C . VAL A 1 113 ? 20.261 15.663 -17.287 1.00 89.44 113 VAL A C 1
ATOM 976 O O . VAL A 1 113 ? 19.544 16.571 -17.701 1.00 89.44 113 VAL A O 1
ATOM 979 N N . ASP A 1 114 ? 20.741 15.635 -16.042 1.00 81.62 114 ASP A N 1
ATOM 980 C CA . ASP A 1 114 ? 20.498 16.710 -15.079 1.00 81.62 114 ASP A CA 1
ATOM 981 C C . ASP A 1 114 ? 21.260 17.995 -15.464 1.00 81.62 114 ASP A C 1
ATOM 983 O O . ASP A 1 114 ? 20.739 19.087 -15.252 1.00 81.62 114 ASP A O 1
ATOM 987 N N . GLU A 1 115 ? 22.448 17.867 -16.065 1.00 81.75 115 GLU A N 1
ATOM 988 C CA . GLU A 1 115 ? 23.312 18.990 -16.467 1.00 81.75 115 GLU A CA 1
ATOM 989 C C . GLU A 1 115 ? 22.771 19.735 -17.693 1.00 81.75 115 GLU A C 1
ATOM 991 O O . GLU A 1 115 ? 22.886 20.951 -17.777 1.00 81.75 115 GLU A O 1
ATOM 996 N N . GLU A 1 116 ? 22.141 19.025 -18.629 1.00 74.44 116 GLU A N 1
ATOM 997 C CA . GLU A 1 116 ? 21.622 19.612 -19.873 1.00 74.44 116 GLU A CA 1
ATOM 998 C C . GLU A 1 116 ? 20.161 20.065 -19.795 1.00 74.44 116 GLU A C 1
ATOM 1000 O O . GLU A 1 116 ? 19.672 20.760 -20.685 1.00 74.44 116 GLU A O 1
ATOM 1005 N N . LEU A 1 117 ? 19.433 19.626 -18.767 1.00 71.00 117 LEU A N 1
ATOM 1006 C CA . LEU A 1 117 ? 18.100 20.139 -18.451 1.00 71.00 117 LEU A CA 1
ATOM 1007 C C . LEU A 1 117 ? 18.147 21.296 -17.441 1.00 71.00 117 LEU A C 1
ATOM 1009 O O . LEU A 1 117 ? 17.076 21.780 -17.060 1.00 71.00 117 LEU A O 1
ATOM 1013 N N . GLY A 1 118 ? 19.329 21.660 -16.938 1.00 58.88 118 GLY A N 1
ATOM 1014 C CA . GLY A 1 118 ? 19.566 22.891 -16.175 1.00 58.88 118 GLY A CA 1
ATOM 1015 C C . GLY A 1 118 ? 19.537 24.114 -17.077 1.00 58.88 118 GLY A C 1
ATOM 1016 O O . GLY A 1 118 ? 18.996 25.139 -16.611 1.00 58.88 118 GLY A O 1
#

Radius of gyration: 35.67 Å; chains: 1; bounding box: 72×33×94 Å

Secondary structure (DSSP, 8-state):
-HHHHHHHHHHHHHHHHHHHHHHHHHHHHHHHHHHHHHHHHHHHHHHHHHHHHHHHHHHHHHHHHHHHTTT--HHHIIIIIS-HHHHHHHHHHTT--GGGTS-HHHHTTTTHHHHH--

Sequence (118 aa):
QELTERLKKSRRKREIRKRLKAERMKLGEAARKYREKKNRLLETCGQRIKRMKEKIRDAEIKLILARKTRDYNLGTSLKSYIDPRVYASWARKLGYDWKQFYPKSLHKKFSWVDEELG

Foldseek 3Di:
DVVVVVVVVVVVVVVVVVVVVVVVVVVVVVVVVVVVVVVVVVVVVVVVVVVVVVVVVVVVVVVVVCVVCVPPDVVVCVQPVDDLLVLQVVQVVVVHHSCVVDPPVCCVVCVCSVVVVD